Protein AF-A0A522VBA2-F1 (afdb_monomer_lite)

pLDDT: mean 89.87, std 14.49, range [39.97, 98.69]

Radius of gyration: 17.14 Å; chains: 1; bounding box: 36×34×54 Å

Structure (mmCIF, N/CA/C/O backbone):
data_AF-A0A522VBA2-F1
#
_entry.id   AF-A0A522VBA2-F1
#
loop_
_atom_site.group_PDB
_atom_site.id
_atom_site.type_symbol
_atom_site.label_atom_id
_atom_site.label_alt_id
_atom_site.label_comp_id
_atom_site.label_asym_id
_atom_site.label_entity_id
_atom_site.label_seq_id
_atom_site.pdbx_PDB_ins_code
_atom_site.Cartn_x
_atom_site.Cartn_y
_atom_site.Cartn_z
_atom_site.occupancy
_atom_site.B_iso_or_equiv
_atom_site.auth_seq_id
_atom_site.auth_comp_id
_atom_site.auth_asym_id
_atom_site.auth_atom_id
_atom_site.pdbx_PDB_model_num
ATOM 1 N N . PHE A 1 1 ? 6.710 -7.922 5.854 1.00 60.69 1 PHE A N 1
ATOM 2 C CA . PHE A 1 1 ? 7.511 -8.632 4.829 1.00 60.69 1 PHE A CA 1
ATOM 3 C C . PHE A 1 1 ? 8.120 -7.587 3.903 1.00 60.69 1 PHE A C 1
ATOM 5 O O . PHE A 1 1 ? 7.447 -6.618 3.564 1.00 60.69 1 PHE A O 1
ATOM 12 N N . ALA A 1 2 ? 9.387 -7.747 3.534 1.00 67.12 2 ALA A N 1
ATOM 13 C CA . ALA A 1 2 ? 10.119 -6.790 2.710 1.00 67.12 2 ALA A CA 1
ATOM 14 C C . ALA A 1 2 ? 10.635 -7.482 1.448 1.00 67.12 2 ALA A C 1
ATOM 16 O O . ALA A 1 2 ? 10.941 -8.671 1.468 1.00 67.12 2 ALA A O 1
ATOM 17 N N . PHE A 1 3 ? 10.748 -6.731 0.358 1.00 69.62 3 PHE A N 1
ATOM 18 C CA . PHE A 1 3 ? 11.319 -7.216 -0.896 1.00 69.62 3 PHE A CA 1
ATOM 19 C C . PHE A 1 3 ? 12.862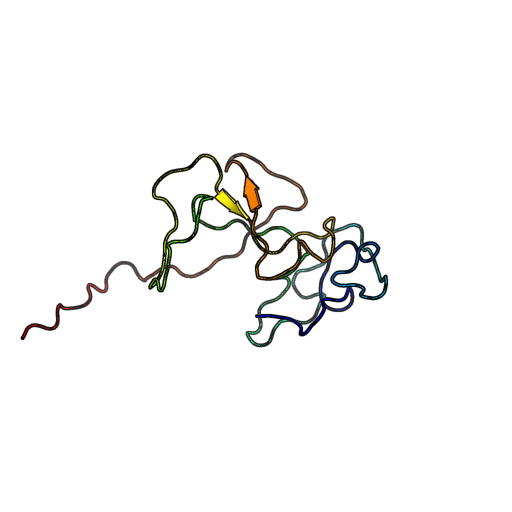 -7.168 -0.919 1.00 69.62 3 PHE A C 1
ATOM 21 O O . PHE A 1 3 ? 13.466 -7.362 -1.969 1.00 69.62 3 PHE A O 1
ATOM 28 N N . GLY A 1 4 ? 13.498 -6.991 0.242 1.00 77.25 4 GLY A N 1
ATOM 29 C CA . GLY A 1 4 ? 14.934 -6.768 0.396 1.00 77.25 4 GLY A CA 1
ATOM 30 C C . GLY A 1 4 ? 15.216 -5.318 0.787 1.00 77.25 4 GLY A C 1
ATOM 31 O O . GLY A 1 4 ? 14.370 -4.672 1.407 1.00 77.25 4 GLY A O 1
ATOM 32 N N . ALA A 1 5 ? 16.399 -4.818 0.421 1.00 80.88 5 ALA A N 1
ATOM 33 C CA . ALA A 1 5 ? 16.820 -3.444 0.711 1.00 80.88 5 ALA A CA 1
ATOM 34 C C . ALA A 1 5 ? 16.037 -2.386 -0.087 1.00 80.88 5 ALA A C 1
ATOM 36 O O . ALA A 1 5 ? 15.917 -1.249 0.365 1.00 80.88 5 ALA A O 1
ATOM 37 N N . ASN A 1 6 ? 15.489 -2.757 -1.249 1.00 83.44 6 ASN A N 1
ATOM 38 C CA . ASN A 1 6 ? 14.722 -1.856 -2.098 1.00 83.44 6 ASN A CA 1
ATOM 39 C C . ASN A 1 6 ? 13.474 -2.530 -2.684 1.00 83.44 6 ASN A C 1
ATOM 41 O O . ASN A 1 6 ? 13.387 -3.760 -2.759 1.00 83.44 6 ASN A O 1
ATOM 45 N N . ILE A 1 7 ? 12.515 -1.709 -3.097 1.00 89.12 7 ILE A N 1
ATOM 46 C CA . ILE A 1 7 ? 11.379 -2.116 -3.921 1.00 89.12 7 ILE A CA 1
ATOM 47 C C . ILE A 1 7 ? 11.622 -1.633 -5.347 1.00 89.12 7 ILE A C 1
ATOM 49 O O . ILE A 1 7 ? 12.247 -0.595 -5.545 1.00 89.12 7 ILE A O 1
ATOM 53 N N . THR A 1 8 ? 11.151 -2.392 -6.332 1.00 93.88 8 THR A N 1
ATOM 54 C CA . THR A 1 8 ? 11.350 -2.054 -7.744 1.00 93.88 8 THR A CA 1
ATOM 55 C C . THR A 1 8 ? 10.040 -2.168 -8.521 1.00 93.88 8 THR A C 1
ATOM 57 O O . THR A 1 8 ? 9.158 -2.943 -8.111 1.00 93.88 8 THR A O 1
ATOM 60 N N . PRO A 1 9 ? 9.875 -1.432 -9.635 1.00 94.75 9 PRO A N 1
ATOM 61 C CA . PRO A 1 9 ? 8.634 -1.450 -10.404 1.00 94.75 9 PRO A CA 1
ATOM 62 C C . PRO A 1 9 ? 8.296 -2.797 -11.059 1.00 94.75 9 PRO A C 1
ATOM 64 O O . PRO A 1 9 ? 7.157 -3.015 -11.480 1.00 94.75 9 PRO A O 1
ATOM 67 N N . GLU A 1 10 ? 9.242 -3.735 -11.130 1.00 94.12 10 GLU A N 1
ATOM 68 C CA . GLU A 1 10 ? 9.025 -5.114 -11.595 1.00 94.12 10 GLU A CA 1
ATOM 69 C C . GLU A 1 10 ? 8.245 -5.949 -10.569 1.00 94.12 10 GLU A C 1
ATOM 71 O O . GLU A 1 10 ? 7.661 -6.977 -10.912 1.00 94.12 10 GLU A O 1
ATOM 76 N N . ARG A 1 11 ? 8.229 -5.520 -9.302 1.00 94.31 11 ARG A N 1
ATOM 77 C CA . ARG A 1 11 ? 7.620 -6.253 -8.180 1.00 94.31 11 ARG A CA 1
ATOM 78 C C . ARG A 1 11 ? 6.462 -5.506 -7.535 1.00 94.31 11 ARG A C 1
ATOM 80 O O . ARG A 1 11 ? 5.580 -6.137 -6.963 1.00 94.31 11 ARG A O 1
ATOM 87 N N . VAL A 1 12 ? 6.483 -4.180 -7.611 1.00 95.75 12 VAL A N 1
ATOM 88 C CA . VAL A 1 12 ? 5.546 -3.273 -6.942 1.00 95.75 12 VAL A CA 1
ATOM 89 C C . VAL A 1 12 ? 5.000 -2.296 -7.971 1.00 95.75 12 VAL A C 1
ATOM 91 O O . VAL A 1 12 ? 5.757 -1.757 -8.771 1.00 95.75 12 VAL A O 1
ATOM 94 N N . ASN A 1 13 ? 3.692 -2.048 -7.959 1.00 97.81 13 ASN A N 1
ATOM 95 C CA . ASN A 1 13 ? 3.104 -1.017 -8.809 1.00 97.81 13 ASN A CA 1
ATOM 96 C C . ASN A 1 13 ? 3.083 0.331 -8.071 1.00 97.81 13 ASN A C 1
ATOM 98 O O . ASN A 1 13 ? 2.212 0.538 -7.236 1.00 97.81 13 ASN A O 1
ATOM 102 N N . TYR A 1 14 ? 4.033 1.216 -8.351 1.00 97.69 14 TYR A N 1
ATOM 103 C CA . TYR A 1 14 ? 4.153 2.557 -7.762 1.00 97.69 14 TYR A CA 1
ATOM 104 C C . TYR A 1 14 ? 4.742 3.521 -8.809 1.00 97.69 14 TYR A C 1
ATOM 106 O O . TYR A 1 14 ? 5.042 3.095 -9.933 1.00 97.69 14 TYR A O 1
ATOM 114 N N . ASP A 1 15 ? 4.945 4.793 -8.463 1.00 98.25 15 ASP A N 1
ATOM 115 C CA . ASP A 1 15 ? 5.649 5.741 -9.324 1.00 98.25 15 ASP A CA 1
ATOM 116 C C . ASP A 1 15 ? 7.152 5.428 -9.401 1.00 98.25 15 ASP A C 1
ATOM 118 O O . ASP A 1 15 ? 7.976 5.871 -8.592 1.00 98.25 15 ASP A O 1
ATOM 122 N N . GLY A 1 16 ? 7.514 4.656 -10.428 1.00 97.38 16 GLY A N 1
ATOM 123 C CA . GLY A 1 16 ? 8.886 4.272 -10.738 1.00 97.38 16 GLY A CA 1
ATOM 124 C C . GLY A 1 16 ? 9.834 5.441 -11.034 1.00 97.38 16 GLY A C 1
ATOM 125 O O . GLY A 1 16 ? 11.048 5.233 -11.013 1.00 97.38 16 GLY A O 1
ATOM 126 N N . ASN A 1 17 ? 9.343 6.668 -11.246 1.00 98.00 17 ASN A N 1
ATOM 127 C CA . ASN A 1 17 ? 10.199 7.853 -11.382 1.00 98.00 17 ASN A CA 1
ATOM 128 C C . ASN A 1 17 ? 10.804 8.308 -10.048 1.00 98.00 17 ASN A C 1
ATOM 130 O O . ASN A 1 17 ? 11.816 9.022 -10.047 1.00 98.00 17 ASN A O 1
ATOM 134 N N . HIS A 1 18 ? 10.207 7.887 -8.929 1.00 96.88 18 HIS A N 1
ATOM 135 C CA . HIS A 1 18 ? 10.583 8.260 -7.569 1.00 96.88 18 HIS A CA 1
ATOM 136 C C . HIS A 1 18 ? 10.922 7.014 -6.728 1.00 96.88 18 HIS A C 1
ATOM 138 O O . HIS A 1 18 ? 10.168 6.623 -5.831 1.00 96.88 18 HIS A O 1
ATOM 144 N N . PRO A 1 19 ? 12.060 6.352 -7.010 1.00 94.50 19 PRO A N 1
ATOM 145 C CA . PRO A 1 19 ? 12.458 5.125 -6.327 1.00 94.50 19 PRO A CA 1
ATOM 146 C C . PRO A 1 19 ? 12.831 5.360 -4.857 1.00 94.50 19 PRO A C 1
ATOM 148 O O . PRO A 1 19 ? 13.243 6.447 -4.446 1.00 94.50 19 PRO A O 1
ATOM 151 N N . TYR A 1 20 ? 12.724 4.305 -4.048 1.00 91.88 20 TYR A N 1
ATOM 152 C CA . TYR A 1 20 ? 13.140 4.345 -2.647 1.00 91.88 20 TYR A CA 1
ATOM 153 C C . TYR A 1 20 ? 14.664 4.210 -2.503 1.00 91.88 20 TYR A C 1
ATOM 155 O O . TYR A 1 20 ? 15.311 3.529 -3.292 1.00 91.88 20 TYR A O 1
ATOM 163 N N . ALA A 1 21 ? 15.232 4.849 -1.474 1.00 90.44 21 ALA A N 1
ATOM 164 C CA . ALA A 1 21 ? 16.608 4.644 -0.999 1.00 90.44 21 ALA A CA 1
ATOM 165 C C . ALA A 1 21 ? 17.704 4.672 -2.090 1.00 90.44 21 ALA A C 1
ATOM 167 O O . ALA A 1 21 ? 18.624 3.859 -2.065 1.00 90.44 21 ALA A O 1
ATOM 168 N N . GLY A 1 22 ? 17.605 5.599 -3.051 1.00 88.88 22 GLY A N 1
ATOM 169 C CA . GLY A 1 22 ? 18.587 5.722 -4.137 1.00 88.88 22 GLY A CA 1
ATOM 170 C C . GLY A 1 22 ? 18.519 4.596 -5.172 1.00 88.88 22 GLY A C 1
ATOM 171 O O . GLY A 1 22 ? 19.487 4.377 -5.892 1.00 88.88 22 GLY A O 1
ATOM 172 N N . GLY A 1 23 ? 17.398 3.872 -5.231 1.00 90.12 23 GLY A N 1
ATOM 173 C CA . GLY A 1 23 ? 17.137 2.902 -6.289 1.00 90.12 23 GLY A CA 1
ATOM 174 C C . GLY A 1 23 ? 17.132 3.543 -7.672 1.00 90.12 23 GLY A C 1
ATOM 175 O O . GLY A 1 23 ? 17.026 4.761 -7.819 1.00 90.12 23 GLY A O 1
ATOM 176 N N . GLU A 1 24 ? 17.229 2.706 -8.694 1.00 93.62 24 GLU A N 1
ATOM 177 C CA . GLU A 1 24 ? 17.141 3.156 -10.077 1.00 93.62 24 GLU A CA 1
ATOM 178 C C . GLU A 1 24 ? 15.701 3.543 -10.428 1.00 93.62 24 GLU A C 1
ATOM 180 O O . GLU A 1 24 ? 14.737 2.974 -9.907 1.00 93.62 24 GLU A O 1
ATOM 185 N N . LYS A 1 25 ? 15.551 4.527 -11.322 1.00 96.75 25 LYS A N 1
ATOM 186 C CA . LYS A 1 25 ? 14.244 4.828 -11.908 1.00 96.75 25 LYS A CA 1
ATOM 187 C C . LYS A 1 25 ? 13.769 3.630 -12.722 1.00 96.75 25 LYS A C 1
ATOM 189 O O . LYS A 1 25 ? 14.561 2.991 -13.407 1.00 96.75 25 LYS A O 1
ATOM 194 N N . GLY A 1 26 ? 12.469 3.382 -12.702 1.00 96.06 26 GLY A N 1
ATOM 195 C CA . GLY A 1 26 ? 11.851 2.329 -13.496 1.00 96.06 26 GLY A CA 1
ATOM 196 C C . GLY A 1 26 ? 10.456 2.710 -13.971 1.00 96.06 26 GLY A C 1
ATOM 197 O O . GLY A 1 26 ? 10.078 3.880 -13.981 1.00 96.06 26 GLY A O 1
ATOM 198 N N . LEU A 1 27 ? 9.691 1.704 -14.387 1.00 97.94 27 LEU A N 1
ATOM 199 C CA . LEU A 1 27 ? 8.381 1.895 -15.002 1.00 97.94 27 LEU A CA 1
ATOM 200 C C . LEU A 1 27 ? 7.372 2.540 -14.039 1.00 97.94 27 LEU A C 1
ATOM 202 O O . LEU A 1 27 ? 7.013 1.947 -13.025 1.00 97.94 27 LEU A O 1
ATOM 206 N N . TYR A 1 28 ? 6.829 3.695 -14.416 1.00 98.25 28 TYR A N 1
ATOM 207 C CA . TYR A 1 28 ? 5.607 4.236 -13.829 1.00 98.25 28 TYR A CA 1
ATOM 208 C C . TYR A 1 28 ? 4.417 3.843 -14.707 1.00 98.25 28 TYR A C 1
ATOM 210 O O . TYR A 1 28 ? 4.393 4.147 -15.895 1.00 98.25 28 TYR A O 1
ATOM 218 N N . ARG A 1 29 ? 3.459 3.092 -14.152 1.00 98.25 29 ARG A N 1
ATOM 219 C CA . ARG A 1 29 ? 2.330 2.552 -14.932 1.00 98.25 29 ARG A CA 1
ATOM 220 C C . ARG A 1 29 ? 1.147 3.502 -15.046 1.00 98.25 29 ARG A C 1
ATOM 222 O O . ARG A 1 29 ? 0.296 3.248 -15.891 1.00 98.25 29 ARG A O 1
ATOM 229 N N . GLU A 1 30 ? 1.071 4.521 -14.189 1.00 98.38 30 GLU A N 1
ATOM 230 C CA . GLU A 1 30 ? 0.010 5.545 -14.188 1.00 98.38 30 GLU A CA 1
ATOM 231 C C . GLU A 1 30 ? -1.416 4.997 -13.996 1.00 98.38 30 GLU A C 1
ATOM 233 O O . GLU A 1 30 ? -2.402 5.675 -14.273 1.00 98.38 30 GLU A O 1
ATOM 238 N N . LYS A 1 31 ? -1.544 3.742 -13.552 1.00 98.56 31 LYS A N 1
ATOM 239 C CA . LYS A 1 31 ? -2.825 3.092 -13.271 1.00 98.56 31 LYS A CA 1
ATOM 240 C C . LYS A 1 31 ? -2.648 1.845 -12.421 1.00 98.56 31 LYS A C 1
ATOM 242 O O . LYS A 1 31 ? -1.548 1.298 -12.274 1.00 98.56 31 LYS A O 1
ATOM 247 N N . THR A 1 32 ? -3.774 1.337 -11.940 1.00 98.69 32 THR A N 1
ATOM 248 C CA . THR A 1 32 ? -3.855 0.006 -11.346 1.00 98.69 32 THR A CA 1
ATOM 249 C C . THR A 1 32 ? -3.518 -1.088 -12.360 1.00 98.69 32 THR A C 1
ATOM 251 O O . THR A 1 32 ? -3.717 -0.964 -13.572 1.00 98.69 32 THR A O 1
ATOM 254 N N . VAL A 1 33 ? -3.018 -2.206 -11.846 1.00 98.56 33 VAL A N 1
ATOM 255 C CA . VAL A 1 33 ? -2.837 -3.449 -12.599 1.00 98.56 33 VAL A CA 1
ATOM 256 C C . VAL A 1 33 ? -3.728 -4.546 -12.010 1.00 98.56 33 VAL A C 1
ATOM 258 O O . VAL A 1 33 ? -4.097 -4.463 -10.831 1.00 98.56 33 VAL A O 1
ATOM 261 N N . PRO A 1 34 ? -4.064 -5.603 -12.780 1.00 98.56 34 PRO A N 1
ATOM 262 C CA . PRO A 1 34 ? -4.731 -6.774 -12.223 1.00 98.56 34 PRO A CA 1
ATOM 263 C C . PRO A 1 34 ? -3.993 -7.289 -10.982 1.00 98.56 34 PRO A C 1
ATOM 265 O O . PRO A 1 34 ? -2.762 -7.324 -10.956 1.00 98.56 34 PRO A O 1
ATOM 268 N N . VAL A 1 35 ? -4.734 -7.735 -9.962 1.00 97.94 35 VAL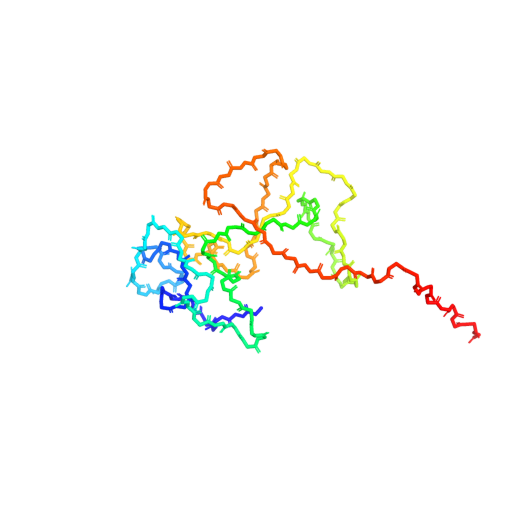 A N 1
ATOM 269 C CA . VAL A 1 35 ? -4.165 -8.105 -8.648 1.00 97.94 35 VAL A CA 1
ATOM 270 C C . VAL A 1 35 ? -3.013 -9.109 -8.765 1.00 97.94 35 VAL A C 1
ATOM 272 O O . VAL A 1 35 ? -2.059 -9.033 -8.007 1.00 97.94 35 VAL A O 1
ATOM 275 N N . ARG A 1 36 ? -3.048 -10.021 -9.742 1.00 97.75 36 ARG A N 1
ATOM 276 C CA . ARG A 1 36 ? -2.015 -11.054 -9.947 1.00 97.75 36 ARG A CA 1
ATOM 277 C C . ARG A 1 36 ? -0.994 -10.724 -11.045 1.00 97.75 36 ARG A C 1
ATOM 279 O O . ARG A 1 36 ? -0.308 -11.622 -11.514 1.00 97.75 36 ARG A O 1
ATOM 286 N N . ALA A 1 37 ? -0.904 -9.465 -11.477 1.00 97.56 37 ALA A N 1
ATOM 287 C CA . ALA A 1 37 ? -0.017 -9.060 -12.569 1.00 97.56 37 ALA A CA 1
ATOM 288 C C . ALA A 1 37 ? 1.474 -9.013 -12.185 1.00 97.56 37 ALA A C 1
ATOM 290 O O . ALA A 1 37 ? 2.320 -9.142 -13.064 1.00 97.56 37 ALA A O 1
ATOM 291 N N . LEU A 1 38 ? 1.798 -8.820 -10.901 1.00 95.94 38 LEU A N 1
ATOM 292 C CA . LEU A 1 38 ? 3.173 -8.794 -10.384 1.00 95.94 38 LEU A CA 1
ATOM 293 C C . LEU A 1 38 ? 3.396 -9.941 -9.382 1.00 95.94 38 LEU A C 1
ATOM 295 O O . LEU A 1 38 ? 2.416 -10.465 -8.840 1.00 95.94 38 LEU A O 1
ATOM 299 N N . PRO A 1 39 ? 4.654 -10.343 -9.116 1.00 94.88 39 PRO A N 1
ATOM 300 C CA . PRO A 1 39 ? 4.960 -11.436 -8.197 1.00 94.88 39 PRO A CA 1
ATOM 301 C C . PRO A 1 39 ? 4.386 -11.233 -6.788 1.00 94.88 39 PRO A C 1
ATOM 303 O O . PRO A 1 39 ? 4.395 -10.130 -6.240 1.00 94.88 39 PRO A O 1
ATOM 306 N N . CYS A 1 40 ? 3.936 -12.322 -6.168 1.00 94.44 40 CYS A N 1
ATOM 307 C CA . CYS A 1 40 ? 3.549 -12.317 -4.759 1.00 94.44 40 CYS A CA 1
ATOM 308 C C . CYS A 1 40 ? 4.767 -12.292 -3.818 1.00 94.44 40 CYS A C 1
ATOM 310 O O . CYS A 1 40 ? 5.904 -12.562 -4.214 1.00 94.44 40 CYS A O 1
ATOM 312 N N . ASN A 1 41 ? 4.528 -11.963 -2.548 1.00 91.31 41 ASN A N 1
ATOM 313 C CA . ASN A 1 41 ? 5.523 -12.130 -1.489 1.00 91.31 41 ASN A CA 1
ATOM 314 C C . ASN A 1 41 ? 5.655 -13.611 -1.061 1.00 91.31 41 ASN A C 1
ATOM 316 O O . ASN A 1 41 ? 4.906 -14.473 -1.513 1.00 91.31 41 ASN A O 1
ATOM 320 N N . GLY A 1 42 ? 6.570 -13.909 -0.130 1.00 89.94 42 GLY A N 1
ATOM 321 C CA . GLY A 1 42 ? 6.793 -15.273 0.381 1.00 89.94 42 GLY A CA 1
ATOM 322 C C . GLY A 1 42 ? 5.603 -15.922 1.111 1.00 89.94 42 GLY A C 1
ATOM 323 O O . GLY A 1 42 ? 5.676 -17.098 1.443 1.00 89.94 42 GLY A O 1
ATOM 324 N N . TRP A 1 43 ? 4.514 -15.185 1.350 1.00 92.25 43 TRP A N 1
ATOM 325 C CA . TRP A 1 43 ? 3.261 -15.697 1.919 1.00 92.25 43 TRP A CA 1
ATOM 326 C C . TRP A 1 43 ? 2.163 -15.894 0.866 1.00 92.25 43 TRP A C 1
ATOM 328 O O . TRP A 1 43 ? 1.018 -16.170 1.213 1.00 92.25 43 TRP A O 1
ATOM 338 N N . GLY A 1 44 ? 2.478 -15.715 -0.419 1.00 94.25 44 GLY A N 1
ATOM 339 C CA . GLY A 1 44 ? 1.497 -15.828 -1.497 1.00 94.25 44 GLY A CA 1
ATOM 340 C C . GLY A 1 44 ? 0.541 -14.635 -1.599 1.00 94.25 44 GLY A C 1
ATOM 341 O O . GLY A 1 44 ? -0.467 -14.725 -2.301 1.00 94.25 44 GLY A O 1
ATOM 342 N N . LEU A 1 45 ? 0.835 -13.513 -0.929 1.00 94.69 45 LEU A N 1
ATOM 343 C CA . LEU A 1 45 ? 0.022 -12.298 -1.007 1.00 94.69 45 LEU A CA 1
ATOM 344 C C . LEU A 1 45 ? 0.520 -11.392 -2.134 1.00 94.69 45 LEU A C 1
ATOM 346 O O . LEU A 1 45 ? 1.712 -11.094 -2.240 1.00 94.69 45 LEU A O 1
ATOM 350 N N . TYR A 1 46 ? -0.415 -10.937 -2.961 1.00 96.31 46 TYR A N 1
ATOM 351 C CA . TYR A 1 46 ? -0.158 -10.076 -4.112 1.00 96.31 46 TYR A CA 1
ATOM 352 C C . TYR A 1 46 ? -0.485 -8.621 -3.790 1.00 96.31 46 TYR A C 1
ATOM 354 O O . TYR A 1 46 ? -1.443 -8.369 -3.057 1.00 96.31 46 TYR A O 1
ATOM 362 N N . GLN A 1 47 ? 0.281 -7.702 -4.390 1.00 95.75 47 GLN A N 1
ATOM 363 C CA . GLN A 1 47 ? 0.041 -6.249 -4.370 1.00 95.75 47 GLN A CA 1
ATOM 364 C C . GLN A 1 47 ? -0.173 -5.669 -2.968 1.00 95.75 47 GLN A C 1
ATOM 366 O O . GLN A 1 47 ? -0.946 -4.747 -2.774 1.00 95.75 47 GLN A O 1
ATOM 371 N N . MET A 1 48 ? 0.521 -6.224 -1.977 1.00 95.38 48 MET A N 1
ATOM 372 C CA . MET A 1 48 ? 0.510 -5.683 -0.617 1.00 95.38 48 MET A CA 1
ATOM 373 C C . MET A 1 48 ? 1.350 -4.398 -0.477 1.00 95.38 48 MET A C 1
ATOM 375 O O . MET A 1 48 ? 1.309 -3.738 0.558 1.00 95.38 48 MET A O 1
ATOM 379 N N . HIS A 1 49 ? 2.179 -4.121 -1.485 1.00 95.06 49 HIS A N 1
ATOM 380 C CA . HIS A 1 49 ? 2.965 -2.905 -1.644 1.00 95.06 49 HIS A CA 1
ATOM 381 C C . HIS A 1 49 ? 2.557 -2.312 -2.993 1.00 95.06 49 HIS A C 1
ATOM 383 O O . HIS A 1 49 ? 2.641 -3.011 -4.008 1.00 95.06 49 HIS A O 1
ATOM 389 N N . GLY A 1 50 ? 2.136 -1.052 -3.003 1.00 96.50 50 GLY A N 1
ATOM 390 C CA . GLY A 1 50 ? 1.648 -0.346 -4.178 1.00 96.50 50 GLY A CA 1
ATOM 391 C C . GLY A 1 50 ? 0.293 -0.847 -4.680 1.00 96.50 50 GLY A C 1
ATOM 392 O O . GLY A 1 50 ? -0.480 -1.492 -3.979 1.00 96.50 50 GLY A O 1
ATOM 393 N N . ASN A 1 51 ? 0.026 -0.561 -5.950 1.00 98.44 51 ASN A N 1
ATOM 394 C CA . ASN A 1 51 ? -1.247 -0.729 -6.639 1.00 98.44 51 ASN A CA 1
ATOM 395 C C . ASN A 1 51 ? -2.347 0.150 -6.045 1.00 98.44 51 ASN A C 1
ATOM 397 O O . ASN A 1 51 ? -2.712 1.124 -6.680 1.00 98.44 51 ASN A O 1
ATOM 401 N N . VAL A 1 52 ? -2.840 -0.134 -4.844 1.00 98.62 52 VAL A N 1
ATOM 402 C CA . VAL A 1 52 ? -3.815 0.710 -4.143 1.00 98.62 52 VAL A CA 1
ATOM 403 C C . VAL A 1 52 ? -3.514 0.713 -2.653 1.00 98.62 52 VAL A C 1
ATOM 405 O O . VAL A 1 52 ? -3.106 -0.308 -2.103 1.00 98.62 52 VAL A O 1
ATOM 408 N N . TRP A 1 53 ? -3.793 1.829 -1.985 1.00 98.50 53 TRP A N 1
ATOM 409 C CA . TRP A 1 53 ? -3.850 1.847 -0.532 1.00 98.50 53 TRP A CA 1
ATOM 410 C C . TRP A 1 53 ? -4.934 0.885 -0.048 1.00 98.50 53 TRP A C 1
ATOM 412 O O . TRP A 1 53 ? -6.061 0.924 -0.535 1.00 98.50 53 TRP A O 1
ATOM 422 N N . GLU A 1 54 ? -4.631 0.054 0.943 1.00 98.19 54 GLU A N 1
ATOM 423 C CA . GLU A 1 54 ? -5.605 -0.869 1.528 1.00 98.19 54 GLU A CA 1
ATOM 424 C C . GLU A 1 54 ? -6.103 -0.332 2.882 1.00 98.19 54 GLU A C 1
ATOM 426 O O . GLU A 1 54 ? -5.314 -0.103 3.805 1.00 98.19 54 GLU A O 1
ATOM 431 N N . TRP A 1 55 ? -7.422 -0.143 3.014 1.00 98.19 55 TRP A N 1
ATOM 432 C CA . TRP A 1 55 ? -8.066 0.199 4.288 1.00 98.19 55 TRP A CA 1
ATOM 433 C C . TRP A 1 55 ? -7.872 -0.903 5.336 1.00 98.19 55 TRP A C 1
ATOM 435 O O . TRP A 1 55 ? -8.051 -2.089 5.058 1.00 98.19 55 TRP A O 1
ATOM 445 N N . CYS A 1 56 ? -7.584 -0.497 6.572 1.00 96.62 56 CYS A N 1
ATOM 446 C CA . CYS A 1 56 ? -7.585 -1.346 7.761 1.00 96.62 56 CYS A CA 1
ATOM 447 C C . CYS A 1 56 ? -8.716 -0.937 8.717 1.00 96.62 56 CYS A C 1
ATOM 449 O O . CYS A 1 56 ? -9.207 0.194 8.693 1.00 96.62 56 CYS A O 1
ATOM 451 N N . ARG A 1 57 ? -9.140 -1.875 9.573 1.00 94.94 57 ARG A N 1
ATOM 452 C CA . ARG A 1 57 ? -10.220 -1.656 10.552 1.00 94.94 57 ARG A CA 1
ATOM 453 C C . ARG A 1 57 ? -9.837 -0.612 11.605 1.00 94.94 57 ARG A C 1
ATOM 455 O O . ARG A 1 57 ? -10.703 0.107 12.096 1.00 94.94 57 ARG A O 1
ATOM 462 N N . ASP A 1 58 ? -8.566 -0.555 11.959 1.00 95.69 58 ASP A N 1
ATOM 463 C CA . ASP A 1 58 ? -7.997 0.248 13.033 1.00 95.69 58 ASP A CA 1
ATOM 464 C C . ASP A 1 58 ? -8.234 1.751 12.826 1.00 95.69 58 ASP A C 1
ATOM 466 O O . ASP A 1 58 ? -8.206 2.270 11.701 1.00 95.69 58 ASP A O 1
ATOM 470 N N . TRP A 1 59 ? -8.461 2.466 13.927 1.00 97.50 59 TRP A N 1
ATOM 471 C CA . TRP A 1 59 ? -8.362 3.923 13.927 1.00 97.50 59 TRP A CA 1
ATOM 472 C C . TRP A 1 59 ? -6.891 4.337 13.808 1.00 97.50 59 TRP A C 1
ATOM 474 O O . TRP A 1 59 ? -6.001 3.689 14.354 1.00 97.50 59 TRP A O 1
ATOM 484 N N . PHE A 1 60 ? -6.625 5.406 13.064 1.00 96.44 60 PHE A N 1
ATOM 485 C CA . PHE A 1 60 ? -5.284 5.950 12.916 1.00 96.44 60 PHE A CA 1
ATOM 486 C C . PHE A 1 60 ? -4.855 6.642 14.212 1.00 96.44 60 PHE A C 1
ATOM 488 O O . PHE A 1 60 ? -5.572 7.499 14.728 1.00 96.44 60 PHE A O 1
ATOM 495 N N . GLY A 1 61 ? -3.678 6.279 14.710 1.00 93.94 61 GLY A N 1
ATOM 496 C CA . GLY A 1 61 ? -3.080 6.819 15.922 1.00 93.94 61 GLY A CA 1
ATOM 497 C C . GLY A 1 61 ? -1.742 6.146 16.204 1.00 93.94 61 GLY A C 1
ATOM 498 O O . GLY A 1 61 ? -1.244 5.371 15.381 1.00 93.94 61 GLY A O 1
ATOM 499 N N . ASP A 1 62 ? -1.173 6.454 17.363 1.00 90.75 62 ASP A N 1
ATOM 500 C CA . ASP A 1 62 ? 0.112 5.904 17.777 1.00 90.75 62 ASP A CA 1
ATOM 501 C C . ASP A 1 62 ? 0.014 4.405 18.079 1.00 90.75 62 ASP A C 1
ATOM 503 O O . ASP A 1 62 ? -0.997 3.905 18.584 1.00 90.75 62 ASP A O 1
ATOM 507 N N . TYR A 1 63 ? 1.092 3.680 17.782 1.00 87.25 63 TYR A N 1
ATOM 508 C CA . TYR A 1 63 ? 1.238 2.306 18.248 1.00 87.25 63 TYR A CA 1
ATOM 509 C C . TYR A 1 63 ? 1.504 2.290 19.757 1.00 87.25 63 TYR A C 1
ATOM 511 O O . TYR A 1 63 ? 2.168 3.198 20.267 1.00 87.25 63 TYR A O 1
ATOM 519 N N . PRO A 1 64 ? 1.037 1.254 20.477 1.00 88.19 64 PRO A N 1
ATOM 520 C CA . PRO A 1 64 ? 1.407 1.078 21.872 1.00 88.19 64 PRO A CA 1
ATOM 521 C C . PRO A 1 64 ? 2.930 0.990 22.010 1.00 88.19 64 PRO A C 1
ATOM 523 O O . PRO A 1 64 ? 3.617 0.414 21.164 1.00 88.19 64 PRO A O 1
ATOM 526 N N . ALA A 1 65 ? 3.457 1.567 23.088 1.00 89.69 65 ALA A N 1
ATOM 527 C CA . ALA A 1 65 ? 4.863 1.419 23.428 1.00 89.69 65 ALA A CA 1
ATOM 528 C C . ALA A 1 65 ? 5.137 -0.012 23.920 1.00 89.69 65 ALA A C 1
ATOM 530 O O . ALA A 1 65 ? 4.395 -0.537 24.747 1.00 89.69 65 ALA A O 1
ATOM 531 N N . GLY A 1 66 ? 6.235 -0.611 23.454 1.00 91.50 66 GLY A N 1
ATOM 532 C CA . GLY A 1 66 ? 6.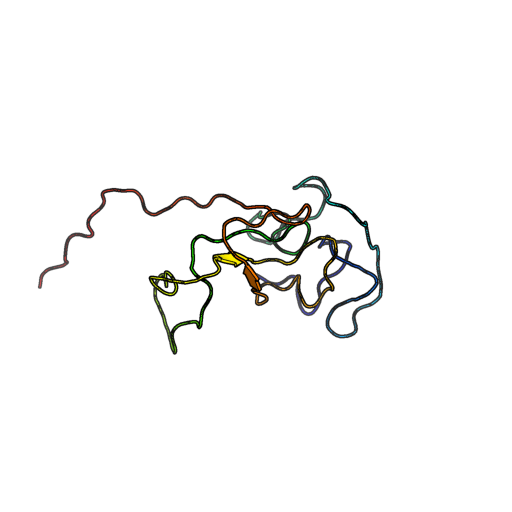642 -1.961 23.848 1.00 91.50 66 GLY A CA 1
ATOM 533 C C . GLY A 1 66 ? 5.942 -3.077 23.068 1.00 91.50 66 GLY A C 1
ATOM 534 O O . GLY A 1 66 ? 5.386 -2.862 21.992 1.00 91.50 66 GLY A O 1
ATOM 535 N N . GLU A 1 67 ? 6.033 -4.297 23.593 1.00 92.94 67 GLU A N 1
ATOM 536 C CA . GLU A 1 67 ? 5.412 -5.476 22.990 1.00 92.94 67 GLU A CA 1
ATOM 537 C C . GLU A 1 67 ? 3.897 -5.475 23.225 1.00 92.94 67 GLU A C 1
ATOM 539 O O . GLU A 1 67 ? 3.422 -5.221 24.331 1.00 92.94 67 GLU A O 1
ATOM 544 N N . ALA A 1 68 ? 3.134 -5.790 22.180 1.00 90.81 68 ALA A N 1
ATOM 545 C CA . ALA A 1 68 ? 1.686 -5.916 22.244 1.00 90.81 68 ALA A CA 1
ATOM 546 C C . ALA A 1 68 ? 1.239 -7.169 21.490 1.00 90.81 68 ALA A C 1
ATOM 548 O O . ALA A 1 68 ? 1.705 -7.438 20.382 1.00 90.81 68 ALA A O 1
ATOM 549 N N . MET A 1 69 ? 0.304 -7.907 22.083 1.00 92.12 69 MET A N 1
ATOM 550 C CA . MET A 1 69 ? -0.358 -9.046 21.449 1.00 92.12 69 MET A CA 1
ATOM 551 C C . MET A 1 69 ? -1.669 -8.561 20.833 1.00 92.12 69 MET A C 1
ATOM 553 O O . MET A 1 69 ? -2.498 -7.997 21.542 1.00 92.12 69 MET A O 1
ATOM 557 N N . ASP A 1 70 ? -1.831 -8.752 19.523 1.00 89.50 70 ASP A N 1
ATOM 558 C CA . ASP A 1 70 ? -3.021 -8.368 18.748 1.00 89.50 70 ASP A CA 1
ATOM 559 C C . ASP A 1 70 ? -3.552 -6.942 19.034 1.00 89.50 70 ASP A C 1
ATOM 561 O O . ASP A 1 70 ? -4.724 -6.768 19.386 1.00 89.50 70 ASP A O 1
ATOM 565 N N . PRO A 1 71 ? -2.718 -5.888 18.892 1.00 91.56 71 PRO A N 1
ATOM 566 C CA . PRO A 1 71 ? -3.162 -4.519 19.135 1.00 91.56 71 PRO A CA 1
ATOM 567 C C . PRO A 1 71 ? -4.256 -4.114 18.136 1.00 91.56 71 PRO A C 1
ATOM 569 O O . PRO A 1 71 ? -4.081 -4.255 16.929 1.00 91.56 71 PRO A O 1
ATOM 572 N N . ALA A 1 72 ? -5.364 -3.563 18.640 1.00 88.56 72 ALA A N 1
ATOM 573 C CA . ALA A 1 72 ? -6.526 -3.153 17.837 1.00 88.56 72 ALA A CA 1
ATOM 574 C C . ALA A 1 72 ? -6.549 -1.651 17.471 1.00 88.56 72 ALA A C 1
ATOM 576 O O . ALA A 1 72 ? -7.565 -1.141 16.987 1.00 88.56 72 ALA A O 1
ATOM 577 N N . GLY A 1 73 ? -5.453 -0.940 17.757 1.00 91.38 73 GLY A N 1
ATOM 578 C CA . GLY A 1 73 ? -5.373 0.518 17.671 1.00 91.38 73 GLY A CA 1
ATOM 579 C C . GLY A 1 73 ? -6.228 1.239 18.730 1.00 91.38 73 GLY A C 1
ATOM 580 O O . GLY A 1 73 ? -6.770 0.603 19.637 1.00 91.38 73 GLY A O 1
ATOM 581 N N . PRO A 1 74 ? -6.344 2.575 18.642 1.00 93.75 74 PRO A N 1
ATOM 582 C CA . PRO A 1 74 ? -7.225 3.364 19.503 1.00 93.75 74 PRO A CA 1
ATOM 583 C C . PRO A 1 74 ? -8.696 2.939 19.381 1.00 93.75 74 PRO A C 1
ATOM 585 O O . PRO A 1 74 ? -9.137 2.529 18.309 1.00 93.75 74 PRO A O 1
ATOM 588 N N . GLU A 1 75 ? -9.490 3.106 20.443 1.00 92.94 75 GLU A N 1
ATOM 589 C CA . GLU A 1 75 ? -10.931 2.789 20.425 1.00 92.94 75 GLU A CA 1
ATOM 590 C C . GLU A 1 75 ? -11.747 3.749 19.541 1.00 92.94 75 GLU A C 1
ATOM 592 O O . GLU A 1 75 ? -12.776 3.376 18.966 1.00 92.94 75 GLU A O 1
ATOM 597 N N . GLN A 1 76 ? -11.281 4.992 19.410 1.00 95.44 76 GLN A N 1
ATOM 598 C CA . GLN A 1 76 ? -11.939 6.073 18.678 1.00 95.44 76 GLN A CA 1
ATOM 599 C C . GLN A 1 76 ? -10.918 6.860 17.853 1.00 95.44 76 GLN A C 1
ATOM 601 O O . GLN A 1 76 ? -9.741 6.931 18.201 1.00 95.44 76 GLN A O 1
ATOM 606 N N . GLY A 1 77 ? -11.374 7.478 16.767 1.00 95.56 77 GLY A N 1
ATOM 607 C CA . GLY A 1 77 ? -10.533 8.305 15.911 1.00 95.56 77 GLY A CA 1
ATOM 608 C C . GLY A 1 77 ? -11.336 9.008 14.823 1.00 95.56 77 GLY A C 1
ATOM 609 O O . GLY A 1 77 ? -12.523 8.749 14.636 1.00 95.56 77 GLY A O 1
ATOM 610 N N . GLN A 1 78 ? -10.676 9.914 14.102 1.00 97.19 78 GLN A N 1
ATOM 611 C CA . GLN A 1 78 ? -11.270 10.631 12.964 1.00 97.19 78 GLN A CA 1
ATOM 612 C C . GLN A 1 78 ? -10.990 9.931 11.625 1.00 97.19 78 GLN A C 1
ATOM 614 O O . GLN A 1 78 ? -11.790 10.004 10.693 1.00 97.19 78 GLN A O 1
ATOM 619 N N . SER A 1 79 ? -9.867 9.216 11.550 1.00 98.00 79 SER A N 1
ATOM 620 C CA . SER A 1 79 ? -9.347 8.590 10.336 1.00 98.00 79 SER A CA 1
ATOM 621 C C . SER A 1 79 ? -9.087 7.109 10.558 1.00 98.00 79 SER A C 1
ATOM 623 O O . SER A 1 79 ? -8.610 6.723 11.621 1.00 98.00 79 SER A O 1
ATOM 625 N N . ARG A 1 80 ? -9.361 6.274 9.555 1.00 97.81 80 ARG A N 1
ATOM 626 C CA . ARG A 1 80 ? -8.981 4.853 9.548 1.00 97.81 80 ARG A CA 1
ATOM 627 C C . ARG A 1 80 ? -7.605 4.681 8.920 1.00 97.81 80 ARG A C 1
ATOM 629 O O . ARG A 1 80 ? -7.188 5.503 8.106 1.00 97.81 80 ARG A O 1
ATOM 636 N N . VAL A 1 81 ? -6.907 3.622 9.309 1.00 97.88 81 VAL A N 1
ATOM 637 C CA . VAL A 1 81 ? -5.569 3.316 8.795 1.00 97.88 81 VAL A CA 1
ATOM 638 C C . VAL A 1 81 ? -5.633 2.892 7.321 1.00 97.88 81 VAL A C 1
ATOM 640 O O . VAL A 1 81 ? -6.480 2.092 6.930 1.00 97.88 81 VAL A O 1
ATOM 643 N N . LEU A 1 82 ? -4.688 3.394 6.527 1.00 98.06 82 LEU A N 1
ATOM 644 C CA . LEU A 1 82 ? -4.360 2.950 5.172 1.00 98.06 82 LEU A CA 1
ATOM 645 C C . LEU A 1 82 ? -2.930 2.401 5.165 1.00 98.06 82 LEU A C 1
ATOM 647 O O . LEU A 1 82 ? -2.028 2.986 5.776 1.00 98.06 82 LEU A O 1
ATOM 651 N N . ARG A 1 83 ? -2.710 1.282 4.471 1.00 97.56 83 ARG A N 1
ATOM 652 C CA . ARG A 1 83 ? -1.393 0.638 4.332 1.00 97.56 83 ARG A CA 1
ATOM 653 C C . ARG A 1 83 ? -1.060 0.359 2.869 1.00 97.56 83 ARG A C 1
ATOM 655 O O . ARG A 1 83 ? -1.957 0.192 2.052 1.00 97.56 83 ARG A O 1
ATOM 662 N N . GLY A 1 84 ? 0.234 0.257 2.582 1.00 95.31 84 GLY A N 1
ATOM 663 C CA . GLY A 1 84 ? 0.737 -0.328 1.338 1.00 95.31 84 GLY A CA 1
ATOM 664 C C . GLY A 1 84 ? 1.151 0.660 0.252 1.00 95.31 84 GLY A C 1
ATOM 665 O O . GLY A 1 84 ? 1.971 0.271 -0.572 1.00 95.31 84 GLY A O 1
ATOM 666 N N . GLY A 1 85 ? 0.690 1.915 0.263 1.00 97.56 85 GLY A N 1
ATOM 667 C CA . GLY A 1 85 ? 0.918 2.838 -0.859 1.00 97.56 85 GLY A CA 1
ATOM 668 C C . GLY A 1 85 ? 0.070 2.491 -2.083 1.00 97.56 85 GLY A C 1
ATOM 669 O O . GLY A 1 85 ? -0.560 1.437 -2.126 1.00 97.56 85 GLY A O 1
ATOM 670 N N . SER A 1 86 ? 0.079 3.346 -3.101 1.00 98.31 86 SER A N 1
ATOM 671 C CA . SER A 1 86 ? -0.655 3.102 -4.346 1.00 98.31 86 SER A CA 1
ATOM 672 C C . SER A 1 86 ? 0.201 3.260 -5.606 1.00 98.31 86 SER A C 1
ATO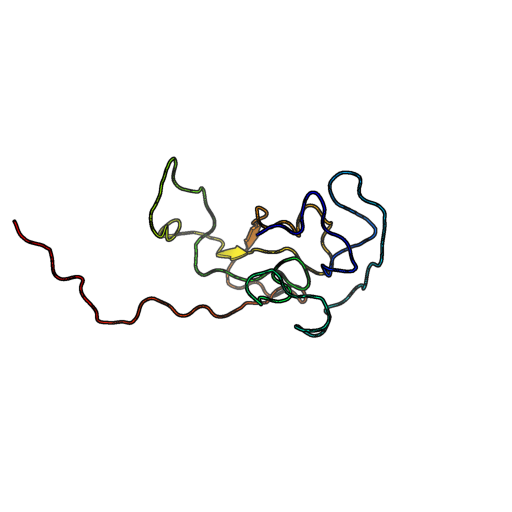M 674 O O . SER A 1 86 ? 1.410 3.483 -5.541 1.00 98.31 86 SER A O 1
ATOM 676 N N . TRP A 1 87 ? -0.423 3.089 -6.777 1.00 98.56 87 TRP A N 1
ATOM 677 C CA . TRP A 1 87 ? 0.240 3.213 -8.076 1.00 98.56 87 TRP A CA 1
ATOM 678 C C . TRP A 1 87 ? 0.806 4.613 -8.344 1.00 98.56 87 TRP A C 1
ATOM 680 O O . TRP A 1 87 ? 1.755 4.705 -9.113 1.00 98.56 87 TRP A O 1
ATOM 690 N N . ILE A 1 88 ? 0.259 5.663 -7.719 1.00 98.44 88 ILE A N 1
ATOM 691 C CA . ILE A 1 88 ? 0.683 7.066 -7.885 1.00 98.44 88 ILE A CA 1
ATOM 692 C C . ILE A 1 88 ? 1.732 7.505 -6.848 1.00 98.44 88 ILE A C 1
ATOM 694 O O . ILE A 1 88 ? 2.309 8.585 -6.945 1.00 98.44 88 ILE A O 1
ATOM 698 N N . ASP A 1 89 ? 1.987 6.683 -5.833 1.00 98.00 89 ASP A N 1
ATOM 699 C CA . ASP A 1 89 ? 2.911 7.026 -4.761 1.00 98.00 89 ASP A CA 1
ATOM 700 C C . ASP A 1 89 ? 4.372 6.729 -5.104 1.00 98.00 89 ASP A C 1
ATOM 702 O O . ASP A 1 89 ? 4.691 5.806 -5.850 1.00 98.00 89 ASP A O 1
ATOM 706 N N . ASP A 1 90 ? 5.283 7.462 -4.463 1.00 96.62 90 ASP A N 1
ATOM 707 C CA . ASP A 1 90 ? 6.709 7.153 -4.505 1.00 96.62 90 ASP A CA 1
ATOM 708 C C . ASP A 1 90 ? 7.050 5.816 -3.816 1.00 96.62 90 ASP A C 1
ATOM 710 O O . ASP A 1 90 ? 6.292 5.244 -3.018 1.00 96.62 90 ASP A O 1
ATOM 714 N N . GLY A 1 91 ? 8.268 5.332 -4.061 1.00 95.31 91 GLY A N 1
ATOM 715 C CA . GLY A 1 91 ? 8.711 4.066 -3.492 1.00 95.31 91 GLY A CA 1
ATOM 716 C C . GLY A 1 91 ? 8.812 4.064 -1.957 1.00 95.31 91 GLY A C 1
ATOM 717 O O . GLY A 1 91 ? 8.753 3.010 -1.323 1.00 95.31 91 GLY A O 1
ATOM 718 N N . ARG A 1 92 ? 8.962 5.223 -1.301 1.00 94.50 92 ARG A N 1
ATOM 719 C CA . ARG A 1 92 ? 9.041 5.300 0.169 1.00 94.50 92 ARG A CA 1
ATOM 720 C C . ARG A 1 92 ? 7.686 4.999 0.808 1.00 94.50 92 ARG A C 1
ATOM 722 O O . ARG A 1 92 ? 7.664 4.431 1.911 1.00 94.50 92 ARG A O 1
ATOM 729 N N . ARG A 1 93 ? 6.594 5.390 0.152 1.00 96.00 93 ARG A N 1
ATOM 730 C CA . ARG A 1 93 ? 5.218 5.144 0.601 1.00 96.00 93 ARG A CA 1
ATOM 731 C C . ARG A 1 93 ? 4.750 3.717 0.343 1.00 96.00 93 ARG A C 1
ATOM 733 O O . ARG A 1 93 ? 4.011 3.181 1.159 1.00 96.00 93 ARG A O 1
ATOM 740 N N . ALA A 1 94 ? 5.290 3.042 -0.669 1.00 95.25 94 ALA A N 1
ATOM 741 C CA . ALA A 1 94 ? 5.000 1.630 -0.933 1.00 95.25 94 ALA A CA 1
ATOM 742 C C . ALA A 1 94 ? 5.751 0.630 -0.015 1.00 95.25 94 ALA A C 1
ATOM 744 O O . ALA A 1 94 ? 5.913 -0.543 -0.343 1.00 95.25 94 ALA A O 1
ATOM 745 N N . ARG A 1 95 ? 6.255 1.066 1.149 1.00 93.50 95 ARG A N 1
ATOM 746 C CA . ARG A 1 95 ? 6.951 0.194 2.113 1.00 93.50 95 ARG A CA 1
ATOM 747 C C . ARG A 1 95 ? 5.983 -0.419 3.115 1.00 93.50 95 ARG A C 1
ATOM 749 O O . ARG A 1 95 ? 5.084 0.250 3.607 1.00 93.50 95 ARG A O 1
ATOM 756 N N . SER A 1 96 ? 6.319 -1.616 3.601 1.00 91.81 96 SER A N 1
ATOM 757 C CA . SER A 1 96 ? 5.558 -2.321 4.651 1.00 91.81 96 SER A CA 1
ATOM 758 C C . SER A 1 96 ? 5.324 -1.518 5.934 1.00 91.81 96 SER A C 1
ATOM 760 O O . SER A 1 96 ? 4.348 -1.776 6.630 1.00 91.81 96 SER A O 1
ATOM 762 N N . ALA A 1 97 ? 6.249 -0.619 6.281 1.00 90.69 97 ALA A N 1
ATOM 763 C CA . ALA A 1 97 ? 6.172 0.206 7.485 1.00 90.69 97 ALA A CA 1
ATOM 764 C C . ALA A 1 97 ? 5.438 1.535 7.253 1.00 90.69 97 ALA A C 1
ATOM 766 O O . ALA A 1 97 ? 5.186 2.263 8.207 1.00 90.69 97 ALA A O 1
ATOM 767 N N . CYS A 1 98 ? 5.139 1.893 6.000 1.00 92.00 98 CYS A N 1
ATOM 768 C CA . CYS A 1 98 ? 4.383 3.102 5.727 1.00 92.00 98 CYS A CA 1
ATOM 769 C C . CYS A 1 98 ? 2.912 2.876 6.079 1.00 92.00 98 CYS A C 1
ATOM 771 O O . CYS A 1 98 ? 2.301 1.870 5.710 1.00 92.00 98 CYS A O 1
ATOM 773 N N . HIS A 1 99 ? 2.357 3.833 6.808 1.00 93.06 99 HIS A N 1
ATOM 774 C CA . HIS A 1 99 ? 0.940 3.916 7.090 1.00 93.06 99 HIS A CA 1
ATOM 775 C C . HIS A 1 99 ? 0.502 5.369 6.956 1.00 93.06 99 HIS A C 1
ATOM 777 O O . HIS A 1 99 ? 1.277 6.293 7.205 1.00 93.06 99 HIS A O 1
ATOM 783 N N . SER A 1 100 ? -0.747 5.546 6.558 1.00 95.88 100 SER A N 1
ATOM 784 C CA . SER A 1 100 ? -1.427 6.832 6.516 1.00 95.88 100 SER A CA 1
ATOM 785 C C . SER A 1 100 ? -2.804 6.682 7.156 1.00 95.88 100 SER A C 1
ATOM 787 O O . SER A 1 100 ? -3.201 5.580 7.545 1.00 95.88 100 SER A O 1
ATOM 789 N N . GLY A 1 101 ? -3.520 7.788 7.304 1.00 96.62 101 GLY A N 1
ATOM 790 C CA . GLY A 1 101 ? -4.877 7.808 7.821 1.00 96.62 101 GLY A CA 1
ATOM 791 C C . GLY A 1 101 ? -5.753 8.708 6.972 1.00 96.62 101 GLY A C 1
ATOM 792 O O . GLY A 1 101 ? -5.329 9.795 6.587 1.00 96.62 101 GLY A O 1
ATOM 793 N N . ASN A 1 102 ? -6.983 8.280 6.699 1.00 97.81 102 ASN A N 1
ATOM 794 C CA . ASN A 1 102 ? -7.970 9.136 6.047 1.00 97.81 102 ASN A CA 1
ATOM 795 C C . ASN A 1 102 ? -9.378 8.910 6.624 1.00 97.81 102 ASN A C 1
ATOM 797 O O . ASN A 1 102 ? -9.639 7.868 7.232 1.00 97.81 102 ASN A O 1
ATOM 801 N N . MET A 1 103 ? -10.288 9.878 6.476 1.00 97.69 103 MET A N 1
ATOM 802 C CA . MET A 1 103 ? -11.640 9.742 7.023 1.00 97.69 103 MET A CA 1
ATOM 803 C C . MET A 1 103 ? -12.380 8.602 6.308 1.00 97.69 103 MET A C 1
ATOM 805 O O . MET A 1 103 ? -12.287 8.476 5.084 1.00 97.69 103 MET A O 1
ATOM 809 N N . PRO A 1 104 ? -13.167 7.787 7.031 1.00 95.62 104 PRO A N 1
ATOM 810 C CA . PRO A 1 104 ? -13.772 6.565 6.490 1.00 95.62 104 PRO A CA 1
ATOM 811 C C . PRO A 1 104 ? -14.760 6.796 5.334 1.00 95.62 104 PRO A C 1
ATOM 813 O O . PRO A 1 104 ? -15.096 5.848 4.621 1.00 95.62 104 PRO A O 1
ATOM 816 N N . GLY A 1 105 ? -15.236 8.033 5.147 1.00 96.00 105 GLY A N 1
ATOM 817 C CA . GLY A 1 105 ? -16.105 8.426 4.036 1.00 96.00 105 GLY A CA 1
ATOM 818 C C . GLY A 1 105 ? -15.371 8.700 2.720 1.00 96.00 105 GLY A C 1
ATOM 819 O O . GLY A 1 105 ? -16.011 8.683 1.672 1.00 96.00 105 GLY A O 1
ATOM 820 N N . PHE A 1 106 ? -14.050 8.915 2.740 1.00 95.31 106 PHE A N 1
ATOM 821 C CA . PHE A 1 106 ? -13.299 9.217 1.522 1.00 95.31 106 PHE A CA 1
ATOM 822 C C . PHE A 1 106 ? -13.142 7.995 0.621 1.00 95.31 106 PHE A C 1
ATOM 824 O O . PHE A 1 106 ? -12.977 6.854 1.072 1.00 95.31 106 PHE A O 1
ATOM 831 N N . ARG A 1 107 ? -13.191 8.260 -0.682 1.00 95.00 107 ARG A N 1
ATOM 832 C CA . ARG A 1 107 ? -12.995 7.294 -1.757 1.00 95.00 107 ARG A CA 1
ATOM 833 C C . ARG A 1 107 ? -12.119 7.967 -2.803 1.00 95.00 107 ARG A C 1
ATOM 835 O O . ARG A 1 107 ? -12.479 9.031 -3.297 1.00 95.00 107 ARG A O 1
ATOM 842 N N . TYR A 1 108 ? -10.997 7.339 -3.107 1.00 97.50 108 TYR A N 1
ATOM 843 C CA . TYR A 1 108 ? -10.107 7.726 -4.191 1.00 97.50 108 TYR A CA 1
ATOM 844 C C . TYR A 1 108 ? -9.931 6.520 -5.113 1.00 97.50 108 TYR A C 1
ATOM 846 O O . TYR A 1 108 ? -10.183 5.382 -4.709 1.00 97.50 108 TYR A O 1
ATOM 854 N N . ASP A 1 109 ? -9.557 6.770 -6.360 1.00 97.81 109 ASP A N 1
ATOM 855 C CA . ASP A 1 109 ? -9.330 5.745 -7.385 1.00 97.81 109 ASP A CA 1
ATOM 856 C C . ASP A 1 109 ? -8.092 4.876 -7.111 1.00 97.81 109 ASP A C 1
ATOM 858 O O . ASP A 1 109 ? -7.897 3.832 -7.737 1.00 97.81 109 ASP A O 1
ATOM 862 N N . ASP A 1 110 ? -7.288 5.272 -6.131 1.00 98.31 110 ASP A N 1
ATOM 863 C CA . ASP A 1 110 ? -6.126 4.560 -5.635 1.00 98.31 110 ASP A CA 1
ATOM 864 C C . ASP A 1 110 ? -6.359 3.922 -4.249 1.00 98.31 110 ASP A C 1
ATOM 866 O O . ASP A 1 110 ? -5.414 3.419 -3.641 1.00 98.31 110 ASP A O 1
ATOM 870 N N . PHE A 1 111 ? -7.605 3.910 -3.746 1.00 98.31 111 PHE A N 1
ATOM 871 C CA . PHE A 1 111 ? -7.991 3.278 -2.477 1.00 98.31 111 PHE A CA 1
ATOM 872 C C . PHE A 1 111 ? -8.770 1.977 -2.714 1.00 98.31 111 PHE A C 1
ATOM 874 O O . PHE A 1 111 ? -9.732 1.917 -3.478 1.00 98.31 111 PHE A O 1
ATOM 881 N N . GLY A 1 112 ? -8.408 0.939 -1.969 1.00 98.12 112 GLY A N 1
ATOM 882 C CA . GLY A 1 112 ? -9.040 -0.373 -1.969 1.00 98.12 112 GLY A CA 1
ATOM 883 C C . GLY A 1 112 ? -9.013 -1.018 -0.585 1.00 98.12 112 GLY A C 1
ATOM 884 O O . GLY A 1 112 ? -8.897 -0.354 0.445 1.00 98.12 112 GLY A O 1
ATOM 885 N N . PHE A 1 113 ? -9.168 -2.338 -0.544 1.00 97.50 113 PHE A N 1
ATOM 886 C CA . PHE A 1 113 ? -9.088 -3.124 0.683 1.00 97.50 113 PHE A CA 1
ATOM 887 C C . PHE A 1 113 ? -8.829 -4.593 0.353 1.00 97.50 113 PHE A C 1
ATOM 889 O O . PHE A 1 113 ? -9.086 -5.055 -0.762 1.00 97.50 113 PHE A O 1
ATOM 896 N N . ARG A 1 114 ? -8.403 -5.347 1.365 1.00 97.00 114 ARG A N 1
ATOM 897 C CA . ARG A 1 114 ? -8.458 -6.8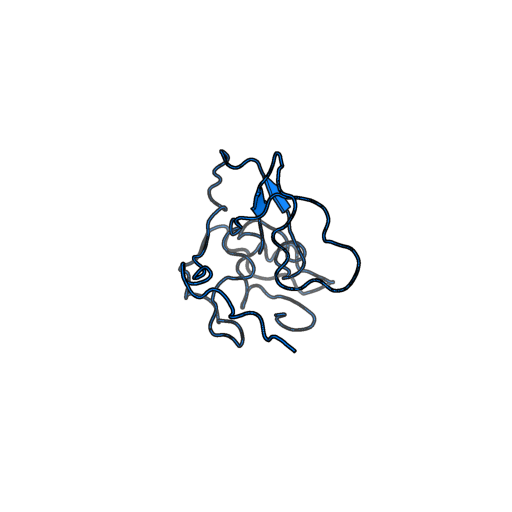08 1.350 1.00 97.00 114 ARG A CA 1
ATOM 898 C C . ARG A 1 114 ? -9.169 -7.338 2.573 1.00 97.00 114 ARG A C 1
ATOM 900 O O . ARG A 1 114 ? -9.275 -6.669 3.596 1.00 97.00 114 ARG A O 1
ATOM 907 N N . LEU A 1 115 ? -9.611 -8.580 2.465 1.00 96.19 115 LEU A N 1
ATOM 908 C CA . LEU A 1 115 ? -10.253 -9.279 3.560 1.00 96.19 115 LEU A CA 1
ATOM 909 C C . LEU A 1 115 ? -9.218 -10.057 4.371 1.00 96.19 115 LEU A C 1
ATOM 911 O O . LEU A 1 115 ? -8.321 -10.695 3.819 1.00 96.19 115 LEU A O 1
ATOM 915 N N . ALA A 1 116 ? -9.400 -10.026 5.682 1.00 93.31 116 ALA A N 1
ATOM 916 C CA . ALA A 1 116 ? -8.783 -10.941 6.623 1.00 93.31 116 ALA A CA 1
ATOM 917 C C . ALA A 1 116 ? -9.906 -11.615 7.414 1.00 93.31 116 ALA A C 1
ATOM 919 O O . ALA A 1 116 ? -10.925 -10.988 7.714 1.00 93.31 116 ALA A O 1
ATOM 920 N N . LEU A 1 117 ? -9.735 -12.897 7.732 1.00 92.75 117 LEU A N 1
ATOM 921 C CA . LEU A 1 117 ? -10.673 -13.588 8.605 1.00 92.75 117 LEU A CA 1
ATOM 922 C C . LEU A 1 117 ? -10.466 -13.074 10.033 1.00 92.75 117 LEU A C 1
ATOM 924 O O . LEU A 1 117 ? -9.354 -13.128 10.555 1.00 92.75 117 LEU A O 1
ATOM 928 N N . GLY A 1 118 ? -11.527 -12.553 10.646 1.00 81.12 118 GLY A N 1
ATOM 929 C CA . GLY A 1 118 ? -11.500 -12.180 12.058 1.00 81.12 118 GLY A CA 1
ATOM 930 C C . GLY A 1 118 ? -11.465 -13.412 12.971 1.00 81.12 118 GLY A C 1
ATOM 931 O O . GLY A 1 118 ? -11.710 -14.530 12.508 1.00 81.12 118 GLY A O 1
ATOM 932 N N . PRO A 1 119 ? -11.211 -13.227 14.277 1.00 72.06 119 PRO A N 1
ATOM 933 C CA . PRO A 1 119 ? -11.372 -14.297 15.253 1.00 72.06 119 PRO A CA 1
ATOM 934 C C . PRO A 1 119 ? -12.760 -14.926 15.107 1.00 72.06 119 PRO A C 1
ATOM 936 O O . PRO A 1 119 ? -13.758 -14.210 14.988 1.00 72.06 119 PRO A O 1
ATOM 939 N N . ALA A 1 120 ? -12.833 -16.258 15.099 1.00 62.56 120 ALA A N 1
ATOM 940 C CA . ALA A 1 120 ? -14.113 -16.950 15.084 1.00 62.56 120 ALA A CA 1
ATOM 941 C C . ALA A 1 120 ? -14.941 -16.476 16.287 1.00 62.56 120 ALA A C 1
ATOM 943 O O . ALA A 1 120 ? -14.500 -16.590 17.433 1.00 62.56 120 ALA A O 1
ATOM 944 N N . ALA A 1 121 ? -16.133 -15.937 16.038 1.00 54.41 121 ALA A N 1
ATOM 945 C CA . ALA A 1 121 ? -17.073 -15.649 17.108 1.00 54.41 121 ALA A CA 1
ATOM 946 C C . ALA A 1 121 ? -17.390 -16.974 17.830 1.00 54.41 121 ALA A C 1
ATOM 948 O O . ALA A 1 121 ? -18.050 -17.840 17.262 1.00 54.41 121 ALA A O 1
ATOM 949 N N . GLY A 1 122 ? -16.880 -17.154 19.055 1.00 49.22 122 GLY A N 1
ATOM 950 C CA . GLY A 1 122 ? -17.280 -18.264 19.928 1.00 49.22 122 GLY A CA 1
ATOM 951 C C . GLY A 1 122 ? -16.268 -19.383 20.207 1.00 49.22 122 GLY A C 1
ATOM 952 O O . GLY A 1 122 ? -16.668 -20.538 20.323 1.00 49.22 122 GLY A O 1
ATOM 953 N N . ARG A 1 123 ? -14.986 -19.085 20.441 1.00 48.78 123 ARG A N 1
ATOM 954 C CA . ARG A 1 123 ? -14.204 -19.884 21.406 1.00 48.78 123 ARG A CA 1
ATOM 955 C C . ARG A 1 123 ? -13.689 -18.966 22.502 1.00 48.78 123 ARG A C 1
ATOM 957 O O . ARG A 1 123 ? -12.640 -18.349 22.359 1.00 48.78 123 ARG A O 1
ATOM 964 N N . GLN A 1 124 ? -14.457 -18.863 23.588 1.00 40.84 124 GLN A N 1
ATOM 965 C CA . GLN A 1 124 ? -13.906 -18.408 24.860 1.00 40.84 124 GLN A CA 1
ATOM 966 C C . GLN A 1 124 ? -12.708 -19.309 25.163 1.00 40.84 124 GLN A C 1
ATOM 968 O O . GLN A 1 124 ? -12.855 -20.531 25.237 1.00 40.84 124 GLN A O 1
ATOM 973 N N . ALA A 1 125 ? -11.521 -18.717 25.277 1.00 45.69 125 ALA A N 1
ATOM 974 C CA . ALA A 1 125 ? -10.398 -19.401 25.885 1.00 45.69 125 ALA A CA 1
ATOM 975 C C . ALA A 1 125 ? -10.844 -19.780 27.301 1.00 45.69 125 ALA A C 1
ATOM 977 O O . ALA A 1 125 ? -11.142 -18.906 28.116 1.00 45.69 125 ALA A O 1
ATOM 978 N N . ALA A 1 126 ? -10.972 -21.081 27.563 1.00 41.38 126 ALA A N 1
ATOM 979 C CA . ALA A 1 126 ? -11.162 -21.569 28.914 1.00 41.38 126 ALA A CA 1
ATOM 980 C C . ALA A 1 126 ? -9.996 -21.032 29.749 1.00 41.38 126 ALA A C 1
ATOM 982 O O . ALA A 1 126 ? -8.833 -21.280 29.425 1.00 41.38 126 ALA A O 1
ATOM 983 N N . ALA A 1 127 ? -10.316 -20.253 30.780 1.00 46.94 127 ALA A N 1
ATOM 984 C CA . ALA A 1 127 ? -9.347 -19.829 31.770 1.00 46.94 127 ALA A CA 1
ATOM 985 C C . ALA A 1 127 ? -8.658 -21.083 32.325 1.00 46.94 127 ALA A C 1
ATOM 987 O O . ALA A 1 127 ? -9.310 -21.948 32.915 1.00 46.94 127 ALA A O 1
ATOM 988 N N . ALA A 1 128 ? -7.351 -21.201 32.099 1.00 41.34 128 ALA A N 1
ATOM 989 C CA . ALA A 1 128 ? -6.541 -22.214 32.751 1.00 41.34 128 ALA A CA 1
ATOM 990 C C . ALA A 1 128 ? -6.428 -21.826 34.230 1.00 41.34 128 ALA A C 1
ATOM 992 O O . ALA A 1 128 ? -5.618 -20.988 34.615 1.00 41.34 128 ALA A O 1
ATOM 993 N N . GLY A 1 129 ? -7.318 -22.388 35.044 1.00 45.88 129 GLY A N 1
ATOM 994 C CA . GLY A 1 129 ? -7.222 -22.338 36.492 1.00 45.88 129 GLY A CA 1
ATOM 995 C C . GLY A 1 129 ? -6.217 -23.370 36.992 1.00 45.88 129 GLY A C 1
ATOM 996 O O . GLY A 1 129 ? -6.472 -24.567 36.878 1.00 45.88 129 GLY A O 1
ATOM 997 N N . LYS A 1 130 ? -5.105 -22.890 37.545 1.00 39.97 130 LYS A N 1
ATOM 998 C CA . LYS A 1 130 ? -4.591 -23.107 38.911 1.00 39.97 130 LYS A CA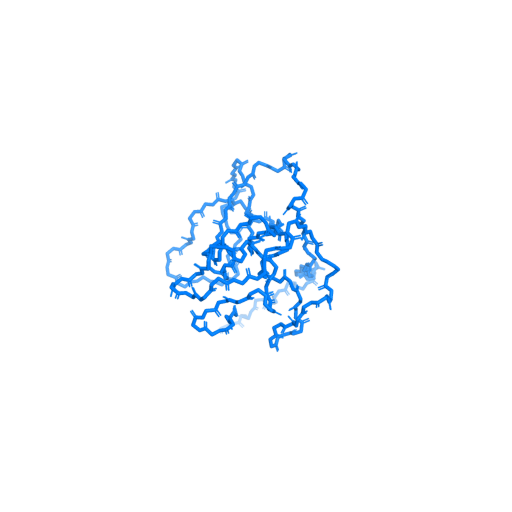 1
ATOM 999 C C . LYS A 1 130 ? -3.119 -22.726 38.963 1.00 39.97 130 LYS A C 1
ATOM 1001 O O . LYS A 1 130 ? -2.355 -23.237 38.120 1.00 39.97 130 LYS A O 1
#

Secondary structure (DSSP, 8-state):
---SS---TTTSBS-TTS-STTPPP----SS---TTSS---TTS--SSSBSSEEEEEEESSPPPSS--SS----S--SSEEEES--TTS-TTTTSTT-EEEE-TT---TTEE----PPPPTT--------

Sequence (130 aa):
FAFGANITPERVNYDGNHPYAGGEKGLYREKTVPVRALPCNGWGLYQMHGNVWEWCRDWFGDYPAGEAMDPAGPEQGQSRVLRGGSWIDDGRRARSACHSGNMPGFRYDDFGFRLALGPAAGRQAAAAGK

Foldseek 3Di:
DDPPPFDACQAEQAQQCFTPPPDHRDDQPVAADPQVPHDDDPVRGGRQAAAAWAWDPAADDDDDPDDDDPDRHDPDHQWTKTAQYYNHHHRVRNDRPHIDTDGPPDDDNRHDHDDDDDPPPDDDPPPPDD